Protein AF-A0A951SI75-F1 (afdb_monomer_lite)

Structure (mmCIF, N/CA/C/O backbone):
data_AF-A0A951SI75-F1
#
_entry.id   AF-A0A951SI75-F1
#
loop_
_atom_site.group_PDB
_atom_site.id
_atom_site.type_symbol
_atom_site.label_atom_id
_atom_site.label_alt_id
_atom_site.label_comp_id
_atom_site.label_asym_id
_atom_site.label_entity_id
_atom_site.label_seq_id
_atom_site.pdbx_PDB_ins_code
_atom_site.Cartn_x
_atom_site.Cartn_y
_atom_site.Cartn_z
_atom_site.occupancy
_atom_site.B_iso_or_equiv
_atom_site.auth_seq_id
_atom_site.auth_comp_id
_atom_site.auth_asym_id
_atom_site.auth_atom_id
_atom_site.pdbx_PDB_model_num
ATOM 1 N N . MET A 1 1 ? 2.173 19.764 -66.999 1.00 41.28 1 MET A N 1
ATOM 2 C CA . MET A 1 1 ? 1.219 18.921 -67.744 1.00 41.28 1 MET A CA 1
ATOM 3 C C . MET A 1 1 ? 1.356 17.534 -67.185 1.00 41.28 1 MET A C 1
ATOM 5 O O . MET A 1 1 ? 2.339 16.841 -67.405 1.00 41.28 1 MET A O 1
ATOM 9 N N . ASP A 1 2 ? 0.407 17.279 -66.313 1.00 44.53 2 ASP A N 1
ATOM 10 C CA . ASP A 1 2 ? 0.467 16.475 -65.114 1.00 44.53 2 ASP A CA 1
ATOM 11 C C . ASP A 1 2 ? -0.342 15.211 -65.375 1.00 44.53 2 ASP A C 1
ATOM 13 O O . ASP A 1 2 ? -1.408 15.314 -65.980 1.00 44.53 2 ASP A O 1
ATOM 17 N N . CYS A 1 3 ? 0.111 14.044 -64.911 1.00 39.38 3 CYS A N 1
ATOM 18 C CA . CYS A 1 3 ? -0.749 12.868 -64.764 1.00 39.38 3 CYS A CA 1
ATOM 19 C C . CYS A 1 3 ? -0.330 12.013 -63.554 1.00 39.38 3 CYS A C 1
ATOM 21 O O . CYS A 1 3 ? 0.844 11.717 -63.352 1.00 39.38 3 CYS A O 1
ATOM 23 N N . LEU A 1 4 ? -1.357 11.682 -62.768 1.00 48.00 4 LEU A N 1
ATOM 24 C CA . LEU A 1 4 ? -1.459 11.047 -61.449 1.00 48.00 4 LEU A CA 1
ATOM 25 C C . LEU A 1 4 ? -0.685 9.726 -61.243 1.00 48.00 4 LEU A C 1
ATOM 27 O O . LEU A 1 4 ? -0.551 8.952 -62.187 1.00 48.00 4 LEU A O 1
ATOM 31 N N . THR A 1 5 ? -0.380 9.376 -59.975 1.00 46.12 5 THR A N 1
ATOM 32 C CA . THR A 1 5 ? -0.982 8.210 -59.260 1.00 46.12 5 THR A CA 1
ATOM 33 C C . THR A 1 5 ? -0.555 8.095 -57.777 1.00 46.12 5 THR A C 1
ATOM 35 O O . THR A 1 5 ? 0.627 8.076 -57.461 1.00 46.12 5 THR A O 1
ATOM 38 N N . ALA A 1 6 ? -1.586 7.978 -56.925 1.00 45.59 6 ALA A N 1
ATOM 39 C CA . ALA A 1 6 ? -1.745 7.274 -55.638 1.00 45.59 6 ALA A CA 1
ATOM 40 C C . ALA A 1 6 ? -0.741 7.431 -54.474 1.00 45.59 6 ALA A C 1
ATOM 42 O O . ALA A 1 6 ? 0.382 6.940 -54.490 1.00 45.59 6 ALA A O 1
ATOM 43 N N . ASP A 1 7 ? -1.275 8.013 -53.397 1.00 49.34 7 ASP A N 1
ATOM 44 C CA . ASP A 1 7 ? -1.538 7.358 -52.106 1.00 49.34 7 ASP A CA 1
ATOM 45 C C . ASP A 1 7 ? -0.553 6.284 -51.609 1.00 49.34 7 ASP A C 1
ATOM 47 O O . ASP A 1 7 ? -0.506 5.148 -52.078 1.00 49.34 7 ASP A O 1
ATOM 51 N N . GLY A 1 8 ? 0.166 6.655 -50.552 1.00 41.94 8 GLY A N 1
ATOM 52 C CA . GLY A 1 8 ? 0.998 5.779 -49.740 1.00 41.94 8 GLY A CA 1
ATOM 53 C C . GLY A 1 8 ? 1.020 6.271 -48.300 1.00 41.94 8 GLY A C 1
ATOM 54 O O . GLY A 1 8 ? 2.075 6.585 -47.755 1.00 41.94 8 GLY A O 1
ATOM 55 N N . HIS A 1 9 ? -0.165 6.376 -47.696 1.00 49.94 9 HIS A N 1
ATOM 56 C CA . HIS A 1 9 ? -0.352 6.500 -46.255 1.00 49.94 9 HIS A CA 1
ATOM 57 C C . HIS A 1 9 ? 0.378 5.338 -45.550 1.00 49.94 9 HIS A C 1
ATOM 59 O O . HIS A 1 9 ? -0.141 4.227 -45.455 1.00 49.94 9 HIS A O 1
ATOM 65 N N . LYS A 1 10 ? 1.583 5.574 -45.020 1.00 44.25 10 LYS A N 1
ATOM 66 C CA . LYS A 1 10 ? 2.159 4.707 -43.986 1.00 44.25 10 LYS A CA 1
ATOM 67 C C . LYS A 1 10 ? 1.997 5.410 -42.650 1.00 44.25 10 LYS A C 1
ATOM 69 O O . LYS A 1 10 ? 2.883 6.105 -42.169 1.00 44.25 10 LYS A O 1
ATOM 74 N N . GLY A 1 11 ? 0.799 5.259 -42.091 1.00 42.56 11 GLY A N 1
ATOM 75 C CA . GLY A 1 11 ? 0.556 5.561 -40.693 1.00 42.56 11 GLY A CA 1
ATOM 76 C C . GLY A 1 11 ? 1.456 4.681 -39.834 1.00 42.56 11 GLY A C 1
ATOM 77 O O . GLY A 1 11 ? 1.337 3.458 -39.854 1.00 42.56 11 GLY A O 1
ATOM 78 N N . GLU A 1 12 ? 2.344 5.308 -39.076 1.00 42.00 12 GLU A N 1
ATOM 79 C CA . GLU A 1 12 ? 2.900 4.713 -37.869 1.00 42.00 12 GLU A CA 1
ATOM 80 C C . GLU A 1 12 ? 2.024 5.156 -36.686 1.00 42.00 12 GLU A C 1
ATOM 82 O O . GLU A 1 12 ? 2.149 6.289 -36.214 1.00 42.00 12 GLU A O 1
ATOM 87 N N . PRO A 1 13 ? 1.105 4.316 -36.176 1.00 52.66 13 PRO A N 1
ATOM 88 C CA . PRO A 1 13 ? 0.440 4.582 -34.910 1.00 52.66 13 PRO A CA 1
ATOM 89 C C . PRO A 1 13 ? 1.390 4.155 -33.789 1.00 52.66 13 PRO A C 1
ATOM 91 O O . PRO A 1 13 ? 1.359 3.014 -33.335 1.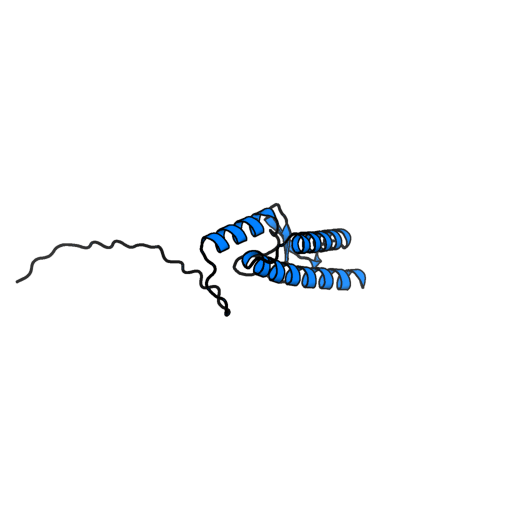00 52.66 13 PRO A O 1
ATOM 94 N N . GLY A 1 14 ? 2.300 5.040 -33.382 1.00 45.62 14 GLY A N 1
ATOM 95 C CA . GLY A 1 14 ? 3.427 4.599 -32.558 1.00 45.62 14 GLY A CA 1
ATOM 96 C C . GLY A 1 14 ? 3.916 5.535 -31.470 1.00 45.62 14 GLY A C 1
ATOM 97 O O . GLY A 1 14 ? 4.961 5.253 -30.900 1.00 45.62 14 GLY A O 1
ATOM 98 N N . MET A 1 15 ? 3.231 6.634 -31.153 1.00 42.09 15 MET A N 1
ATOM 99 C CA . MET A 1 15 ? 3.714 7.547 -30.108 1.00 42.09 15 MET A CA 1
ATOM 100 C C . MET A 1 15 ? 2.599 7.947 -29.149 1.00 42.09 15 MET A C 1
ATOM 102 O O . MET A 1 15 ? 2.244 9.114 -29.014 1.00 42.09 15 MET A O 1
ATOM 106 N N . ASN A 1 16 ? 2.089 6.960 -28.408 1.00 42.09 16 ASN A N 1
ATOM 107 C CA . ASN A 1 16 ? 1.480 7.232 -27.109 1.00 42.09 16 ASN A CA 1
ATOM 108 C C . ASN A 1 16 ? 2.595 7.639 -26.134 1.00 42.09 16 ASN A C 1
ATOM 110 O O . ASN A 1 16 ? 3.014 6.857 -25.279 1.00 42.09 16 ASN A O 1
ATOM 114 N N . ASN A 1 17 ? 3.097 8.867 -26.285 1.00 41.88 17 ASN A N 1
ATOM 115 C CA . ASN A 1 17 ? 3.835 9.542 -25.230 1.00 41.88 17 ASN A CA 1
ATOM 116 C C . ASN A 1 17 ? 2.859 9.728 -24.071 1.00 41.88 17 ASN A C 1
ATOM 118 O O . ASN A 1 17 ? 2.074 10.675 -24.036 1.00 41.88 17 ASN A O 1
ATOM 122 N N . LEU A 1 18 ? 2.875 8.777 -23.140 1.00 44.50 18 LEU A N 1
ATOM 123 C CA . LEU A 1 18 ? 2.132 8.874 -21.899 1.00 44.50 18 LEU A CA 1
ATOM 124 C C . LEU A 1 18 ? 2.812 9.945 -21.037 1.00 44.50 18 LEU A C 1
ATOM 126 O O . LEU A 1 18 ? 3.708 9.663 -20.244 1.00 44.50 18 LEU A O 1
ATOM 130 N N . ILE A 1 19 ? 2.425 11.200 -21.265 1.00 45.12 19 ILE A N 1
ATOM 131 C CA . ILE A 1 19 ? 2.894 12.352 -20.501 1.00 45.12 19 ILE A CA 1
ATOM 132 C C . ILE A 1 19 ? 2.234 12.278 -19.122 1.00 45.12 19 ILE A C 1
ATOM 134 O O . ILE A 1 19 ? 1.088 12.687 -18.932 1.00 45.12 19 ILE A O 1
ATOM 138 N N . LEU A 1 20 ? 2.976 11.751 -18.152 1.00 49.66 20 LEU A N 1
ATOM 139 C CA . LEU A 1 20 ? 2.676 11.870 -16.730 1.00 49.66 20 LEU A CA 1
ATOM 140 C C . LEU A 1 20 ? 2.864 13.337 -16.319 1.00 49.66 20 LEU A C 1
ATOM 142 O O . LEU A 1 20 ? 3.963 13.791 -16.008 1.00 49.66 20 LEU A O 1
ATOM 146 N N . ARG A 1 21 ? 1.784 14.123 -16.397 1.00 46.09 21 ARG A N 1
ATOM 147 C CA . ARG A 1 21 ? 1.765 15.519 -15.946 1.00 46.09 21 ARG A CA 1
ATOM 148 C C . ARG A 1 21 ? 1.903 15.580 -14.424 1.00 46.09 21 ARG A C 1
ATOM 150 O O . ARG A 1 21 ? 0.904 15.449 -13.729 1.00 46.09 21 ARG A O 1
ATOM 157 N N . GLN A 1 22 ? 3.121 15.832 -13.949 1.00 40.94 22 GLN A N 1
ATOM 158 C CA . GLN A 1 22 ? 3.477 16.890 -12.988 1.00 40.94 22 GLN A CA 1
ATOM 159 C C . GLN A 1 22 ? 4.983 16.792 -12.661 1.00 40.94 22 GLN A C 1
ATOM 161 O O . GLN A 1 22 ? 5.398 16.022 -11.810 1.00 40.94 22 GLN A O 1
ATOM 166 N N . GLY A 1 23 ? 5.808 17.592 -13.345 1.00 44.09 23 GLY A N 1
ATOM 167 C CA . GLY A 1 23 ? 7.074 18.099 -12.792 1.00 44.09 23 GLY A CA 1
ATOM 168 C C . GLY A 1 23 ? 8.328 17.210 -12.731 1.00 44.09 23 GLY A C 1
ATOM 169 O O . GLY A 1 23 ? 9.341 17.719 -12.260 1.00 44.09 23 GLY A O 1
ATOM 170 N N . GLU A 1 24 ? 8.345 15.961 -13.203 1.00 44.47 24 GLU A N 1
ATOM 171 C CA . GLU A 1 24 ? 9.526 15.087 -13.051 1.00 44.47 24 GLU A CA 1
ATOM 172 C C . GLU A 1 24 ? 10.124 14.618 -14.385 1.00 44.47 24 GLU A C 1
ATOM 174 O O . GLU A 1 24 ? 9.418 14.379 -15.366 1.00 44.47 24 GLU A O 1
ATOM 179 N N . LYS A 1 25 ? 11.461 14.522 -14.419 1.00 51.94 25 LYS A N 1
ATOM 180 C CA . LYS A 1 25 ? 12.250 13.991 -15.540 1.00 51.94 25 LYS A CA 1
ATOM 181 C C . LYS A 1 25 ? 11.635 12.684 -16.043 1.00 51.94 25 LYS A C 1
ATOM 183 O O . LYS A 1 25 ? 11.310 11.807 -15.251 1.00 51.94 25 LYS A O 1
ATOM 188 N N . GLN A 1 26 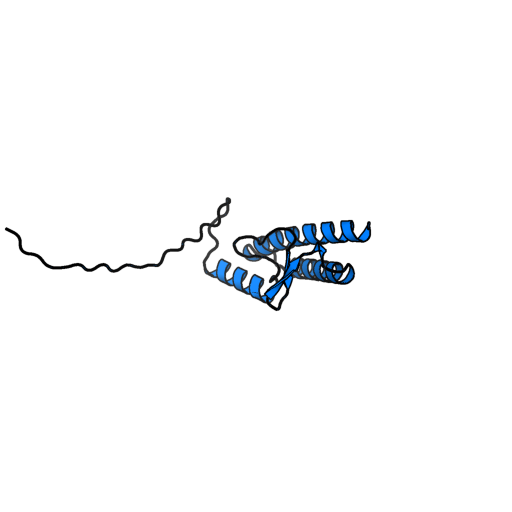? 11.522 12.571 -17.363 1.00 57.19 26 GLN A N 1
ATOM 189 C CA . GLN A 1 26 ? 11.079 11.370 -18.060 1.00 57.19 26 GLN A CA 1
ATOM 190 C C . GLN A 1 26 ? 11.867 10.158 -17.532 1.00 57.19 26 GLN A C 1
ATOM 192 O O . GLN A 1 26 ? 13.086 10.119 -17.681 1.00 57.19 26 GLN A O 1
ATOM 197 N N . MET A 1 27 ? 11.187 9.229 -16.845 1.00 67.00 27 MET A N 1
ATOM 198 C CA . MET A 1 27 ? 11.790 7.953 -16.446 1.00 67.00 27 MET A CA 1
ATOM 199 C C . MET A 1 27 ? 12.205 7.201 -17.705 1.00 67.00 27 MET A C 1
ATOM 201 O O . MET A 1 27 ? 11.451 7.178 -18.685 1.00 67.00 27 MET A O 1
ATOM 205 N N . ASP A 1 28 ? 13.382 6.585 -17.670 1.00 78.25 28 ASP A N 1
ATOM 206 C CA . ASP A 1 28 ? 13.864 5.808 -18.804 1.00 78.25 28 ASP A CA 1
ATOM 207 C C . ASP A 1 28 ? 12.995 4.555 -19.026 1.00 78.25 28 ASP A C 1
ATOM 209 O O . ASP A 1 28 ? 12.255 4.112 -18.137 1.00 78.25 28 ASP A O 1
ATOM 213 N N . LYS A 1 29 ? 13.046 3.961 -20.222 1.00 79.31 29 LYS A N 1
ATOM 214 C CA . LYS A 1 29 ? 12.184 2.816 -20.573 1.00 79.31 29 LYS A CA 1
ATOM 215 C C . LYS A 1 29 ? 12.422 1.629 -19.638 1.00 79.31 29 LYS A C 1
ATOM 217 O O . LYS A 1 29 ? 11.458 0.976 -19.227 1.00 79.31 29 LYS A O 1
ATOM 222 N N . ASP A 1 30 ? 13.676 1.400 -19.260 1.00 81.06 30 ASP A N 1
ATOM 223 C CA . ASP A 1 30 ? 14.079 0.371 -18.300 1.00 81.06 30 ASP A CA 1
ATOM 224 C C . ASP A 1 30 ? 13.555 0.657 -16.885 1.00 81.06 30 ASP A C 1
ATOM 226 O O . ASP A 1 30 ? 13.069 -0.244 -16.198 1.00 81.06 30 ASP A O 1
ATOM 230 N N . GLU A 1 31 ? 13.561 1.925 -16.463 1.00 80.69 31 GLU A N 1
ATOM 231 C CA . GLU A 1 31 ? 13.016 2.350 -15.169 1.00 80.69 31 GLU A CA 1
ATOM 232 C C . GLU A 1 31 ? 11.498 2.137 -15.107 1.00 80.69 31 GLU A C 1
ATOM 234 O O . GLU A 1 31 ? 10.974 1.619 -14.118 1.00 80.69 31 GLU A O 1
ATOM 239 N N . ILE A 1 32 ? 10.786 2.466 -16.189 1.00 83.00 32 ILE A N 1
ATOM 240 C CA . ILE A 1 32 ? 9.343 2.234 -16.314 1.00 83.00 32 ILE A CA 1
ATOM 241 C C . ILE A 1 32 ? 9.032 0.735 -16.283 1.00 83.00 32 ILE A C 1
ATOM 243 O O . ILE A 1 32 ? 8.083 0.319 -15.613 1.00 83.00 32 ILE A O 1
ATOM 247 N N . ALA A 1 33 ? 9.805 -0.089 -16.996 1.00 84.88 33 ALA A N 1
ATOM 248 C CA . ALA A 1 33 ? 9.629 -1.538 -16.990 1.00 84.88 33 ALA A CA 1
ATOM 249 C C . ALA A 1 33 ? 9.837 -2.119 -15.582 1.00 84.88 33 ALA A C 1
ATOM 251 O O . ALA A 1 33 ? 9.019 -2.919 -15.120 1.00 84.88 33 ALA A O 1
ATOM 252 N N . HIS A 1 34 ? 10.866 -1.652 -14.869 1.00 85.38 34 HIS A N 1
ATOM 253 C CA . HIS A 1 34 ? 11.139 -2.051 -13.493 1.00 85.38 34 HIS A CA 1
ATOM 254 C C . HIS A 1 34 ? 10.001 -1.659 -12.539 1.00 85.38 34 HIS A C 1
ATOM 256 O O . HIS A 1 34 ? 9.507 -2.496 -11.782 1.00 85.38 34 HIS A O 1
ATOM 262 N N . VAL A 1 35 ? 9.521 -0.413 -12.608 1.00 84.94 35 VAL A N 1
ATOM 263 C CA . VAL A 1 35 ? 8.384 0.054 -11.797 1.00 84.94 35 VAL A CA 1
ATOM 264 C C . VAL A 1 35 ? 7.124 -0.751 -12.106 1.00 84.94 35 VAL A C 1
ATOM 266 O O . VAL A 1 35 ? 6.457 -1.206 -11.181 1.00 84.94 35 VAL A O 1
ATOM 269 N N . LYS A 1 36 ? 6.809 -0.998 -13.383 1.00 85.75 36 LYS A N 1
ATOM 270 C CA . LYS A 1 36 ? 5.652 -1.821 -13.778 1.00 85.75 36 LYS A CA 1
ATOM 271 C C . LYS A 1 36 ? 5.743 -3.239 -13.225 1.00 85.75 36 LYS A C 1
ATOM 273 O O . LYS A 1 36 ? 4.742 -3.762 -12.738 1.00 85.75 36 LYS A O 1
ATOM 278 N N . PHE A 1 37 ? 6.925 -3.851 -13.281 1.00 87.94 37 PHE A N 1
ATOM 279 C CA . PHE A 1 37 ? 7.161 -5.173 -12.710 1.00 87.94 37 PHE A CA 1
ATOM 280 C C . PHE A 1 37 ? 6.900 -5.173 -11.198 1.00 87.94 37 PHE A C 1
ATOM 282 O O . PHE A 1 37 ? 6.093 -5.960 -10.705 1.00 87.94 37 PHE A O 1
ATOM 289 N N . ARG A 1 38 ? 7.492 -4.222 -10.471 1.00 88.25 38 ARG A N 1
ATOM 290 C CA . ARG A 1 38 ? 7.329 -4.078 -9.017 1.00 88.25 38 ARG A CA 1
ATOM 291 C C . ARG A 1 38 ? 5.885 -3.794 -8.619 1.00 88.25 38 ARG A C 1
ATOM 293 O O . ARG A 1 38 ? 5.384 -4.409 -7.685 1.00 88.25 38 ARG A O 1
ATOM 300 N N . VAL A 1 39 ? 5.182 -2.924 -9.344 1.00 87.88 39 VAL A N 1
ATOM 301 C CA . VAL A 1 39 ? 3.751 -2.666 -9.122 1.00 87.88 39 VAL A CA 1
ATOM 302 C C . VAL A 1 39 ? 2.932 -3.924 -9.361 1.00 87.88 39 VAL A C 1
ATOM 304 O O . VAL A 1 39 ? 2.069 -4.238 -8.559 1.00 87.88 39 VAL A O 1
ATOM 307 N N . LYS A 1 40 ? 3.207 -4.700 -10.407 1.00 86.25 40 LYS A N 1
ATOM 308 C CA . LYS A 1 40 ? 2.445 -5.925 -10.672 1.00 86.25 40 LYS A CA 1
ATOM 309 C C . LYS A 1 40 ? 2.636 -6.996 -9.589 1.00 86.25 40 LYS A C 1
ATOM 311 O O . LYS A 1 40 ? 1.678 -7.697 -9.278 1.00 86.25 40 LYS A O 1
ATOM 316 N N . HIS A 1 41 ? 3.846 -7.137 -9.050 1.00 86.44 41 HIS A N 1
ATOM 317 C CA . HIS A 1 41 ? 4.204 -8.251 -8.165 1.00 86.44 41 HIS A CA 1
ATOM 318 C C . HIS A 1 41 ? 4.170 -7.896 -6.673 1.00 86.44 41 HIS A C 1
ATOM 320 O O . HIS A 1 41 ? 3.560 -8.616 -5.885 1.00 86.44 41 HIS A O 1
ATOM 326 N N . ASP A 1 42 ? 4.785 -6.781 -6.284 1.00 86.88 42 ASP A N 1
ATOM 327 C CA . ASP A 1 42 ? 4.993 -6.417 -4.879 1.00 86.88 42 ASP A CA 1
ATOM 328 C C . ASP A 1 42 ? 4.000 -5.337 -4.416 1.00 86.88 42 ASP A C 1
ATOM 330 O O . ASP A 1 42 ? 3.409 -5.444 -3.335 1.00 86.88 42 ASP A O 1
ATOM 334 N N . PHE A 1 43 ? 3.766 -4.335 -5.274 1.00 88.88 43 PHE A N 1
ATOM 335 C CA . PHE A 1 43 ? 3.011 -3.111 -4.981 1.00 88.88 43 PHE A CA 1
ATOM 336 C C . PHE A 1 43 ? 1.689 -3.012 -5.757 1.00 88.88 43 PHE A C 1
ATOM 338 O O . PHE A 1 43 ? 1.306 -1.934 -6.210 1.00 88.88 43 PHE A O 1
ATOM 345 N N . TYR A 1 44 ? 0.965 -4.123 -5.903 1.00 88.62 44 TYR A N 1
ATOM 346 C CA . TYR A 1 44 ? -0.269 -4.206 -6.708 1.00 88.62 44 TYR A CA 1
ATOM 347 C C . TYR A 1 44 ? -1.384 -3.256 -6.255 1.00 88.62 44 TYR A C 1
ATOM 349 O O . TYR A 1 44 ? -2.316 -2.998 -7.009 1.00 88.62 44 TYR A O 1
ATOM 357 N N . TYR A 1 45 ? -1.289 -2.738 -5.030 1.00 87.25 45 TYR A N 1
ATOM 358 C CA . TYR A 1 45 ? -2.194 -1.751 -4.445 1.00 87.25 45 TYR A CA 1
ATOM 359 C C . TYR A 1 45 ? -1.908 -0.305 -4.891 1.00 87.25 45 TYR A C 1
ATOM 361 O O . TYR A 1 45 ? -2.668 0.600 -4.541 1.00 87.25 45 TYR A O 1
ATOM 369 N N . ILE A 1 46 ? -0.813 -0.064 -5.620 1.00 86.31 46 ILE A N 1
ATOM 370 C CA . ILE A 1 46 ? -0.497 1.222 -6.249 1.00 86.31 46 ILE A CA 1
ATOM 371 C C . ILE A 1 46 ? -1.095 1.220 -7.652 1.00 86.31 46 ILE A C 1
ATOM 373 O O . ILE A 1 46 ? -0.725 0.402 -8.495 1.00 86.31 46 ILE A O 1
ATOM 377 N N . GLY A 1 47 ? -1.981 2.169 -7.939 1.00 74.31 47 GLY A N 1
ATOM 378 C CA . GLY A 1 47 ? -2.530 2.311 -9.283 1.00 74.31 47 GLY A CA 1
ATOM 379 C C . GLY A 1 47 ? -1.560 3.024 -10.216 1.00 74.31 47 GLY A C 1
ATOM 380 O O . GLY A 1 47 ? -1.718 4.203 -10.467 1.00 74.31 47 GLY A O 1
ATOM 381 N N . TYR A 1 48 ? -0.534 2.362 -10.734 1.00 69.81 48 TYR A N 1
ATOM 382 C CA . TYR A 1 48 ? 0.337 2.963 -11.752 1.00 69.81 48 TYR A CA 1
ATOM 383 C C . TYR A 1 48 ? -0.315 2.888 -13.146 1.00 69.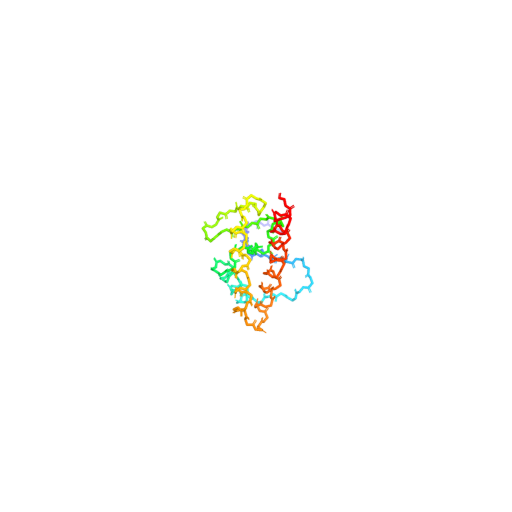81 48 TYR A C 1
ATOM 385 O O . TYR A 1 48 ? -0.877 1.842 -13.479 1.00 69.81 48 TYR A O 1
ATOM 393 N N . PRO A 1 49 ? -0.207 3.922 -14.007 1.00 62.88 49 PRO A N 1
ATOM 394 C CA . PRO A 1 49 ? 0.538 5.178 -13.842 1.00 62.88 49 PRO A CA 1
ATOM 395 C C . PRO A 1 49 ? -0.261 6.322 -13.194 1.00 62.88 49 PRO A C 1
ATOM 397 O O . PRO A 1 49 ? 0.323 7.314 -12.779 1.00 62.88 49 PRO A O 1
ATOM 400 N N . THR A 1 50 ? -1.580 6.199 -13.089 1.00 59.66 50 THR A N 1
ATOM 401 C CA . THR A 1 50 ? -2.481 7.331 -12.806 1.00 59.66 50 THR A CA 1
ATOM 402 C C . THR A 1 50 ? -2.731 7.612 -11.319 1.00 59.66 50 THR A C 1
ATOM 404 O O . THR A 1 50 ? -3.470 8.535 -11.004 1.00 59.66 50 THR A O 1
ATOM 407 N N . ASN A 1 51 ? -2.121 6.835 -10.424 1.00 62.78 51 ASN A N 1
ATOM 408 C CA . ASN A 1 51 ? -2.450 6.680 -9.006 1.00 62.78 51 ASN A CA 1
ATOM 409 C C . ASN A 1 51 ? -3.965 6.481 -8.789 1.00 62.78 51 ASN A C 1
ATOM 411 O O . ASN A 1 51 ? -4.735 7.435 -8.741 1.00 62.78 51 ASN A O 1
ATOM 415 N N . GLU A 1 52 ? -4.410 5.222 -8.717 1.00 61.72 52 GLU A N 1
ATOM 416 C CA . GLU A 1 52 ? -5.832 4.868 -8.565 1.00 61.72 52 GLU A CA 1
ATOM 417 C C . GLU A 1 52 ? -6.512 5.584 -7.378 1.00 61.72 52 GLU A C 1
ATOM 419 O O . GLU A 1 52 ? -5.843 5.950 -6.404 1.00 61.72 52 GLU A O 1
ATOM 424 N N . PRO A 1 53 ? -7.849 5.768 -7.441 1.00 56.69 53 PRO A N 1
ATOM 425 C CA . PRO A 1 53 ? -8.586 6.644 -6.542 1.00 56.69 53 PRO A CA 1
ATOM 426 C C . PRO A 1 53 ? -8.313 6.382 -5.062 1.00 56.69 53 PRO A C 1
ATOM 428 O O . PRO A 1 53 ? -8.251 5.242 -4.586 1.00 56.69 53 PRO A O 1
ATOM 431 N N . GLN A 1 54 ? -8.224 7.482 -4.318 1.00 69.12 54 GLN A N 1
ATOM 432 C CA . GLN A 1 54 ? -8.095 7.458 -2.872 1.00 69.12 54 GLN A CA 1
ATOM 433 C C . GLN A 1 54 ? -9.279 6.689 -2.266 1.00 69.12 54 GLN A C 1
ATOM 435 O O . GLN A 1 54 ? -10.419 6.916 -2.671 1.00 69.12 54 GLN A O 1
ATOM 440 N N . LYS A 1 55 ? -9.033 5.827 -1.272 1.00 81.56 55 LYS A N 1
ATOM 441 C CA . LYS A 1 55 ? -10.007 4.919 -0.601 1.00 81.56 55 LYS A CA 1
ATOM 442 C C . LYS A 1 55 ? -10.207 3.520 -1.199 1.00 81.56 55 LYS A C 1
ATOM 444 O O . LYS A 1 55 ? -10.939 2.735 -0.593 1.00 81.56 55 LYS A O 1
ATOM 449 N N . LEU A 1 56 ? -9.543 3.172 -2.297 1.00 88.62 56 LEU A N 1
ATOM 450 C CA . LEU A 1 56 ? -9.561 1.810 -2.839 1.00 88.62 56 LEU A CA 1
ATOM 451 C C . LEU A 1 56 ? -8.304 1.025 -2.453 1.00 88.62 56 LEU A C 1
ATOM 453 O O . LEU A 1 56 ? -7.199 1.575 -2.382 1.00 88.62 56 LEU A O 1
ATOM 457 N N . TRP A 1 57 ? -8.492 -0.273 -2.222 1.00 90.06 57 TRP A N 1
ATOM 458 C CA . TRP A 1 57 ? -7.431 -1.253 -2.059 1.00 90.06 57 TRP A CA 1
ATOM 459 C C . TRP A 1 57 ? -7.560 -2.327 -3.131 1.00 90.06 57 TRP A C 1
ATOM 461 O O . TRP A 1 57 ? -8.554 -3.052 -3.183 1.00 90.06 57 TRP A O 1
ATOM 471 N N . LYS A 1 58 ? -6.529 -2.454 -3.962 1.00 89.44 58 LYS A N 1
ATOM 472 C CA . LYS A 1 58 ? -6.408 -3.554 -4.912 1.00 89.44 58 LYS A CA 1
ATOM 473 C C . LYS A 1 58 ? -5.687 -4.717 -4.248 1.00 89.44 58 LYS A C 1
ATOM 475 O O . LYS A 1 58 ? -4.669 -4.520 -3.592 1.00 89.44 58 LYS A O 1
ATOM 480 N N . LYS A 1 59 ? -6.230 -5.919 -4.393 1.00 86.88 59 LYS A N 1
ATOM 481 C CA . LYS A 1 59 ? -5.681 -7.185 -3.905 1.00 86.88 59 LYS A CA 1
ATOM 482 C C . LYS A 1 59 ? -4.762 -7.812 -4.957 1.00 86.88 59 LYS A C 1
ATOM 484 O O . LYS A 1 59 ? -4.815 -7.468 -6.136 1.00 86.88 59 LYS A O 1
ATOM 489 N N . GLY A 1 60 ? -3.945 -8.780 -4.538 1.00 80.81 60 GLY A N 1
ATOM 490 C CA . GLY A 1 60 ? -3.011 -9.478 -5.432 1.00 80.81 60 GLY A CA 1
ATOM 491 C C . GLY A 1 60 ? -3.692 -10.284 -6.546 1.00 80.81 60 GLY A C 1
ATOM 492 O O . GLY A 1 60 ? -3.096 -10.500 -7.593 1.00 80.81 60 GLY A O 1
ATOM 493 N N . ASN A 1 61 ? -4.959 -10.672 -6.363 1.00 84.62 61 ASN A N 1
ATOM 494 C CA . ASN A 1 61 ? -5.785 -11.308 -7.398 1.00 84.62 61 ASN A CA 1
ATOM 495 C C . ASN A 1 61 ? -6.404 -10.301 -8.392 1.00 84.62 61 ASN A C 1
ATOM 497 O O . ASN A 1 61 ? -7.158 -10.702 -9.271 1.00 84.62 61 ASN A O 1
ATOM 501 N N . GLY A 1 62 ? -6.121 -9.002 -8.244 1.00 82.00 62 GLY A N 1
ATOM 502 C CA . GLY A 1 62 ? -6.679 -7.935 -9.073 1.00 82.00 62 GLY A CA 1
ATOM 503 C C . GLY A 1 62 ? -8.034 -7.399 -8.608 1.00 82.00 62 GLY A C 1
ATOM 504 O O . GLY A 1 62 ? -8.484 -6.399 -9.160 1.00 82.00 62 GLY A O 1
ATOM 505 N N . GLU A 1 63 ? -8.657 -7.997 -7.589 1.00 87.25 63 GLU A N 1
ATOM 506 C CA . GLU A 1 63 ? -9.909 -7.497 -7.015 1.00 87.25 63 GLU A CA 1
ATOM 507 C C . GLU A 1 63 ? -9.684 -6.151 -6.324 1.00 87.25 63 GLU A C 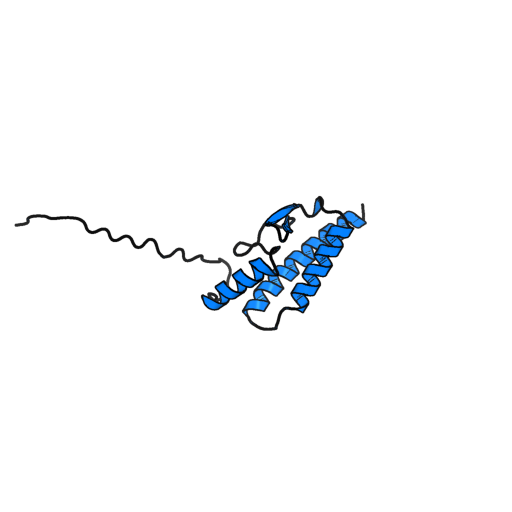1
ATOM 509 O O . GLU A 1 63 ? -8.720 -5.975 -5.576 1.00 87.25 63 GLU A O 1
ATOM 514 N N . VAL A 1 64 ? -10.592 -5.207 -6.548 1.00 88.50 64 VAL A N 1
ATOM 515 C CA . VAL A 1 64 ? -10.556 -3.878 -5.939 1.00 88.50 64 VAL A CA 1
ATOM 516 C C . VAL A 1 64 ? -11.694 -3.773 -4.936 1.00 88.50 64 VAL A C 1
ATOM 518 O O . VAL A 1 64 ? -12.841 -4.053 -5.266 1.00 88.50 64 VAL A O 1
ATOM 521 N N . VAL A 1 65 ? -11.375 -3.368 -3.710 1.00 89.69 65 VAL A N 1
ATOM 522 C CA . VAL A 1 65 ? -12.354 -3.201 -2.630 1.00 89.69 65 VAL A CA 1
ATOM 523 C C . VAL A 1 65 ? -12.240 -1.816 -2.011 1.00 89.69 65 VAL A C 1
ATOM 525 O O . VAL A 1 65 ? -11.147 -1.242 -1.939 1.00 89.69 65 VAL A O 1
ATOM 528 N N . HIS A 1 66 ? -13.352 -1.270 -1.518 1.00 90.75 66 HIS A N 1
ATOM 529 C CA . HIS A 1 66 ? -13.301 -0.039 -0.740 1.00 90.75 66 HIS A CA 1
ATOM 530 C C . HIS A 1 66 ? -12.697 -0.306 0.638 1.00 90.75 66 HIS A C 1
ATOM 532 O O . HIS A 1 66 ? -13.135 -1.184 1.380 1.00 90.75 66 HIS A O 1
ATOM 538 N N . MET A 1 67 ? -11.723 0.516 1.035 1.00 90.62 67 MET A N 1
ATOM 539 C CA . MET A 1 67 ? -11.074 0.401 2.345 1.00 90.62 67 MET A CA 1
ATOM 540 C C . MET A 1 67 ? -12.068 0.562 3.506 1.00 90.62 67 MET A C 1
ATOM 542 O O . MET A 1 67 ? -11.865 -0.011 4.570 1.00 90.62 67 MET A O 1
ATOM 546 N N . ALA A 1 68 ? -13.162 1.303 3.307 1.00 88.19 68 ALA A N 1
ATOM 547 C CA . ALA A 1 68 ? -14.217 1.458 4.311 1.00 88.19 68 ALA A CA 1
ATOM 548 C C . ALA A 1 68 ? -14.971 0.144 4.600 1.00 88.19 68 ALA A C 1
ATOM 550 O O . ALA A 1 68 ? -15.400 -0.086 5.734 1.00 88.19 68 ALA A O 1
ATOM 551 N N . GLU A 1 69 ? -15.091 -0.733 3.601 1.00 89.75 69 GLU A N 1
ATOM 552 C CA . GLU A 1 69 ? -15.766 -2.031 3.711 1.00 89.75 69 GLU A CA 1
ATOM 553 C C . GLU A 1 69 ? -14.857 -3.098 4.337 1.00 89.75 69 GLU A C 1
ATOM 555 O O . GLU A 1 69 ? -15.333 -4.075 4.910 1.00 89.75 69 GLU A O 1
ATOM 560 N N . MET A 1 70 ? -13.537 -2.890 4.315 1.00 91.50 70 MET A N 1
ATOM 561 C CA . MET A 1 70 ? -12.576 -3.799 4.938 1.00 91.50 70 MET A CA 1
ATOM 562 C C . MET A 1 70 ? -12.741 -3.850 6.464 1.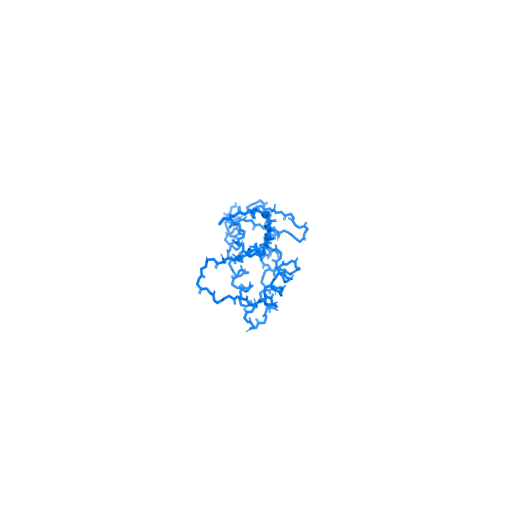00 91.50 70 MET A C 1
ATOM 564 O O . MET A 1 70 ? -12.947 -2.830 7.127 1.00 91.50 70 MET A O 1
ATOM 568 N N . GLY A 1 71 ? -12.613 -5.044 7.046 1.00 92.69 71 GLY A N 1
ATOM 569 C CA . GLY A 1 71 ? -12.554 -5.220 8.500 1.00 92.69 71 GLY A CA 1
ATOM 570 C C . GLY A 1 71 ? -11.270 -4.643 9.111 1.00 92.69 71 GLY A C 1
ATOM 571 O O . GLY A 1 71 ? -10.263 -4.490 8.418 1.00 92.69 71 GLY A O 1
ATOM 572 N N . LEU A 1 72 ? -11.285 -4.358 10.419 1.00 93.56 72 LEU A N 1
ATOM 573 C CA . LEU A 1 72 ? -10.125 -3.808 11.140 1.00 93.56 72 LEU A CA 1
ATOM 574 C C . LEU A 1 72 ? -8.883 -4.703 11.033 1.00 93.56 72 LEU A C 1
ATOM 576 O O . LEU A 1 72 ? -7.784 -4.196 10.814 1.00 93.56 72 LEU A O 1
ATOM 580 N N . ASP A 1 73 ? -9.055 -6.023 11.133 1.00 93.81 73 ASP A N 1
ATOM 581 C CA . ASP A 1 73 ? -7.947 -6.974 10.999 1.00 93.81 73 ASP A CA 1
ATOM 582 C C . ASP A 1 73 ? -7.332 -6.938 9.590 1.00 93.81 73 ASP A C 1
ATOM 584 O O . ASP A 1 73 ? -6.118 -6.808 9.432 1.00 93.81 73 ASP A O 1
ATOM 588 N N . HIS A 1 74 ? -8.182 -6.901 8.559 1.00 93.25 74 HIS A N 1
ATOM 589 C CA . HIS A 1 74 ? -7.747 -6.782 7.168 1.00 93.25 74 HIS A CA 1
ATOM 590 C C . HIS A 1 74 ? -7.013 -5.455 6.924 1.00 93.25 74 HIS A C 1
ATOM 592 O O . HIS A 1 74 ? -5.923 -5.450 6.357 1.00 93.25 74 HIS A O 1
ATOM 598 N N . LEU A 1 75 ? -7.544 -4.331 7.416 1.00 93.56 75 LEU A N 1
ATOM 599 C CA . LEU A 1 75 ? -6.873 -3.029 7.330 1.00 93.56 75 LEU A CA 1
ATOM 600 C C . LEU A 1 75 ? -5.500 -3.056 8.013 1.00 93.56 75 LEU A C 1
ATOM 602 O O . LEU A 1 75 ? -4.522 -2.567 7.448 1.00 93.56 75 LEU A O 1
ATOM 606 N N . LYS A 1 76 ? -5.396 -3.674 9.194 1.00 94.44 76 LYS A N 1
ATOM 607 C CA . LYS A 1 76 ? -4.130 -3.840 9.920 1.00 94.44 76 LYS A CA 1
ATOM 608 C C . LYS A 1 76 ? -3.134 -4.704 9.143 1.00 94.44 76 LYS A C 1
ATOM 610 O O . LYS A 1 76 ? -1.947 -4.375 9.111 1.00 94.44 76 LYS A O 1
ATOM 615 N N . ALA A 1 77 ? -3.595 -5.775 8.500 1.00 94.88 77 ALA A N 1
ATOM 616 C CA . ALA A 1 77 ? -2.768 -6.612 7.637 1.00 94.88 77 ALA A CA 1
ATOM 617 C C . ALA A 1 77 ? -2.256 -5.834 6.412 1.00 94.88 77 ALA A C 1
ATOM 619 O O . ALA A 1 77 ? -1.062 -5.888 6.111 1.00 94.88 77 ALA A O 1
ATOM 620 N N . CYS A 1 78 ? -3.116 -5.045 5.761 1.00 93.25 78 CYS A N 1
ATOM 621 C CA . CYS A 1 78 ? -2.730 -4.174 4.649 1.00 93.25 78 CYS A CA 1
ATOM 622 C C . CYS A 1 78 ? -1.689 -3.131 5.078 1.00 93.25 78 CYS A C 1
ATOM 624 O O . CYS A 1 78 ? -0.677 -2.977 4.402 1.00 93.25 78 CYS A O 1
ATOM 626 N N . ILE A 1 79 ? -1.881 -2.470 6.227 1.00 94.81 79 ILE A N 1
ATOM 627 C CA . ILE A 1 79 ? -0.915 -1.512 6.796 1.00 94.81 79 ILE A CA 1
ATOM 628 C C . ILE A 1 79 ? 0.454 -2.170 6.973 1.00 94.81 79 ILE A C 1
ATOM 630 O O . ILE A 1 79 ? 1.443 -1.669 6.440 1.00 94.81 79 ILE A O 1
ATOM 634 N N . LYS A 1 80 ? 0.503 -3.326 7.649 1.00 95.38 80 LYS A N 1
ATOM 635 C CA . LYS A 1 80 ? 1.754 -4.066 7.869 1.00 95.38 80 LYS A CA 1
ATOM 636 C C . LYS A 1 80 ? 2.426 -4.469 6.559 1.00 95.38 80 LYS A C 1
ATOM 638 O O . LYS A 1 80 ? 3.650 -4.407 6.462 1.00 95.38 80 LYS A O 1
ATOM 643 N N . LYS A 1 81 ? 1.641 -4.880 5.556 1.00 94.00 81 LYS A N 1
ATOM 644 C CA . LYS A 1 81 ? 2.167 -5.192 4.223 1.00 94.00 81 LYS A CA 1
ATOM 645 C C . LYS A 1 81 ? 2.831 -3.964 3.603 1.00 94.00 81 LYS A C 1
ATOM 647 O O . LYS A 1 81 ? 4.000 -4.048 3.248 1.00 94.00 81 LYS A O 1
ATOM 652 N N . VAL A 1 82 ? 2.138 -2.827 3.555 1.00 93.38 82 VAL A N 1
ATOM 653 C CA . VAL A 1 82 ? 2.686 -1.594 2.969 1.00 93.38 82 VAL A CA 1
ATOM 654 C C . VAL A 1 82 ? 3.949 -1.135 3.707 1.00 93.38 82 VAL A C 1
ATOM 656 O O . VAL A 1 82 ? 4.910 -0.718 3.068 1.00 93.38 82 VAL A O 1
ATOM 659 N N . GLU A 1 83 ? 3.993 -1.239 5.037 1.00 94.38 83 GLU A N 1
ATOM 660 C CA . GLU A 1 83 ? 5.196 -0.923 5.822 1.00 94.38 83 GLU A CA 1
ATOM 661 C C . GLU A 1 83 ? 6.379 -1.831 5.467 1.00 94.38 83 GLU A C 1
ATOM 663 O O . GLU A 1 83 ? 7.492 -1.339 5.269 1.00 94.38 83 GLU A O 1
ATOM 668 N N . LYS A 1 84 ? 6.139 -3.141 5.336 1.00 94.12 84 LYS A N 1
ATOM 669 C CA . LYS A 1 84 ? 7.162 -4.108 4.921 1.00 94.12 84 LYS A CA 1
ATOM 670 C C . LYS A 1 84 ? 7.656 -3.826 3.504 1.00 94.12 84 LYS A C 1
ATOM 672 O O . LYS A 1 84 ? 8.861 -3.832 3.269 1.00 94.12 84 LYS A O 1
ATOM 677 N N . ASP A 1 85 ? 6.741 -3.544 2.585 1.00 92.31 85 ASP A N 1
ATOM 678 C CA . ASP A 1 85 ? 7.077 -3.249 1.197 1.00 92.31 85 ASP A CA 1
ATOM 679 C C . ASP A 1 85 ? 7.906 -1.955 1.111 1.00 92.31 85 ASP A C 1
ATOM 681 O O . ASP A 1 85 ? 8.930 -1.930 0.436 1.00 92.31 85 ASP A O 1
ATOM 685 N N . ILE A 1 86 ? 7.560 -0.914 1.886 1.00 91.94 86 ILE A N 1
ATOM 686 C CA . ILE A 1 86 ? 8.365 0.316 2.013 1.00 91.94 86 ILE A CA 1
ATOM 687 C C . ILE A 1 86 ? 9.765 0.032 2.568 1.00 91.94 86 ILE A C 1
ATOM 689 O O . ILE A 1 86 ? 10.736 0.627 2.099 1.00 91.94 86 ILE A O 1
ATOM 693 N N . ALA A 1 87 ? 9.876 -0.832 3.578 1.00 91.12 87 ALA A N 1
ATOM 694 C CA . ALA A 1 87 ? 11.158 -1.195 4.181 1.00 91.12 87 ALA A CA 1
ATOM 695 C C . ALA A 1 87 ? 12.045 -2.018 3.231 1.00 91.12 87 ALA A C 1
ATOM 697 O O . ALA A 1 87 ? 13.266 -1.958 3.334 1.00 91.12 87 ALA A O 1
ATOM 698 N N . SER A 1 88 ? 11.438 -2.749 2.291 1.00 89.75 88 SER A N 1
ATOM 699 C CA . SER A 1 88 ? 12.140 -3.526 1.265 1.00 89.75 88 SER A CA 1
ATOM 700 C C . SER A 1 88 ? 12.651 -2.682 0.088 1.00 89.75 88 SER A C 1
ATOM 702 O O . SER A 1 88 ? 13.344 -3.216 -0.779 1.00 89.75 88 SER A O 1
ATOM 704 N N . LEU A 1 89 ? 12.281 -1.402 0.002 1.00 89.31 89 LEU A N 1
ATOM 705 C CA . LEU A 1 89 ? 12.718 -0.508 -1.070 1.00 89.31 89 LEU A CA 1
ATOM 706 C C . LEU A 1 89 ? 14.139 -0.002 -0.814 1.00 89.31 89 LEU A C 1
ATOM 708 O O . LEU A 1 89 ? 14.453 0.475 0.280 1.00 89.31 89 LEU A O 1
ATOM 712 N N . SER A 1 90 ? 14.977 -0.042 -1.849 1.00 86.25 90 SER A N 1
ATOM 713 C CA . SER A 1 90 ? 16.328 0.516 -1.803 1.00 86.25 90 SER A CA 1
ATOM 714 C C . SER A 1 90 ? 16.289 2.033 -2.019 1.00 86.25 90 SER A C 1
ATOM 716 O O . SER A 1 90 ? 15.252 2.617 -2.329 1.00 86.25 90 SER A O 1
ATOM 718 N N . ASN A 1 91 ? 17.426 2.716 -1.861 1.00 78.19 91 ASN A N 1
ATOM 719 C CA . ASN A 1 91 ? 17.503 4.168 -2.070 1.00 78.19 91 ASN A CA 1
ATOM 720 C C . ASN A 1 91 ? 17.801 4.565 -3.531 1.00 78.19 91 ASN A C 1
ATOM 722 O O . ASN A 1 91 ? 18.414 5.601 -3.784 1.00 78.19 91 ASN A O 1
ATOM 726 N N . ILE A 1 92 ? 17.403 3.729 -4.493 1.00 79.12 92 ILE A N 1
ATOM 727 C CA . ILE A 1 92 ? 17.534 4.018 -5.927 1.00 79.12 92 ILE A CA 1
ATOM 728 C C . ILE A 1 92 ? 16.338 4.845 -6.418 1.00 79.12 92 ILE A C 1
ATOM 730 O O . ILE A 1 92 ? 15.268 4.834 -5.812 1.00 79.12 92 ILE A O 1
ATOM 734 N N . LYS A 1 93 ? 16.507 5.575 -7.526 1.00 75.06 93 LYS A N 1
ATOM 735 C CA . LYS A 1 93 ? 15.490 6.510 -8.048 1.00 75.06 93 LYS A CA 1
ATOM 736 C C . LYS A 1 93 ? 14.135 5.848 -8.325 1.00 75.06 93 LYS A C 1
ATOM 738 O O . LYS A 1 93 ? 13.106 6.391 -7.938 1.00 75.06 93 LYS A O 1
ATOM 743 N N . THR A 1 94 ? 14.130 4.662 -8.931 1.00 74.50 94 THR A N 1
ATOM 744 C CA . THR A 1 94 ? 12.908 3.893 -9.229 1.00 74.50 94 THR A CA 1
ATOM 745 C C . THR A 1 94 ? 12.130 3.523 -7.967 1.00 74.50 94 THR A C 1
ATOM 747 O O . THR A 1 94 ? 10.906 3.653 -7.919 1.00 74.50 94 THR A O 1
ATOM 750 N N . ASP A 1 95 ? 12.843 3.127 -6.916 1.00 83.69 95 ASP A N 1
ATOM 751 C CA . ASP A 1 95 ? 12.261 2.805 -5.619 1.00 83.69 95 ASP A CA 1
ATOM 752 C C . ASP A 1 95 ? 11.753 4.058 -4.884 1.00 83.69 95 ASP A C 1
ATOM 754 O O . ASP A 1 95 ? 10.801 3.954 -4.112 1.00 83.69 95 ASP A O 1
ATOM 758 N N . GLN A 1 96 ? 12.308 5.256 -5.129 1.00 83.25 96 GLN A N 1
ATOM 759 C CA . GLN A 1 96 ? 11.795 6.492 -4.518 1.00 83.25 96 GLN A CA 1
ATOM 760 C C . GLN A 1 96 ? 10.359 6.801 -4.948 1.00 83.25 96 GLN A C 1
ATOM 762 O O . GLN A 1 96 ? 9.541 7.161 -4.096 1.00 83.25 96 GLN A O 1
ATOM 767 N N . PHE A 1 97 ? 10.032 6.605 -6.229 1.00 83.38 97 PHE A N 1
ATOM 768 C CA . PHE A 1 97 ? 8.661 6.751 -6.716 1.00 83.38 97 PHE A CA 1
ATOM 769 C C . PHE A 1 97 ? 7.724 5.766 -6.002 1.00 83.38 97 PHE A C 1
ATOM 771 O O . PHE A 1 97 ? 6.739 6.177 -5.386 1.00 83.38 97 PHE A O 1
ATOM 778 N N . LEU A 1 98 ? 8.073 4.473 -5.990 1.00 85.94 98 LEU A N 1
ATOM 779 C CA . LEU A 1 98 ? 7.294 3.437 -5.297 1.00 85.94 98 LEU A CA 1
ATOM 780 C C . LEU A 1 98 ? 7.126 3.753 -3.807 1.00 85.94 98 LEU A C 1
ATOM 782 O O . LEU A 1 98 ? 6.042 3.586 -3.251 1.00 85.94 98 LEU A O 1
ATOM 786 N N . LYS A 1 99 ? 8.176 4.273 -3.167 1.00 89.50 99 LYS A N 1
ATOM 787 C CA . LYS A 1 99 ? 8.177 4.655 -1.754 1.00 89.50 99 LYS A CA 1
ATOM 788 C C . LYS A 1 99 ? 7.221 5.804 -1.481 1.00 89.50 99 LYS A C 1
ATOM 790 O O . LYS A 1 99 ? 6.508 5.767 -0.481 1.00 89.50 99 LYS A O 1
ATOM 795 N N . MET A 1 100 ? 7.202 6.818 -2.343 1.00 87.00 100 MET A N 1
ATOM 796 C CA . MET A 1 100 ? 6.286 7.951 -2.223 1.00 87.00 100 MET A CA 1
ATOM 797 C C . MET A 1 100 ? 4.831 7.484 -2.331 1.00 87.00 100 MET A C 1
ATOM 799 O O . MET A 1 100 ? 4.021 7.770 -1.448 1.00 87.00 100 MET A O 1
ATOM 803 N N . GLN A 1 101 ? 4.531 6.688 -3.355 1.00 87.75 101 GLN A N 1
ATOM 804 C CA . GLN A 1 101 ? 3.196 6.145 -3.601 1.00 87.75 101 GLN A CA 1
ATOM 805 C C . GLN A 1 101 ? 2.735 5.205 -2.471 1.00 87.75 101 GLN A C 1
ATOM 807 O O . GLN A 1 101 ? 1.621 5.323 -1.956 1.00 87.75 101 GLN A O 1
ATOM 812 N N . ALA A 1 102 ? 3.612 4.315 -2.000 1.00 90.19 102 ALA A N 1
ATOM 813 C CA . ALA A 1 102 ? 3.323 3.423 -0.882 1.00 90.19 102 ALA A CA 1
ATOM 814 C C . ALA A 1 102 ? 3.083 4.194 0.428 1.00 90.19 102 ALA A C 1
ATOM 816 O O . ALA A 1 102 ? 2.155 3.869 1.168 1.00 90.19 102 ALA A O 1
ATOM 817 N N . LYS A 1 103 ? 3.858 5.253 0.708 1.00 90.88 103 LYS A N 1
ATOM 818 C CA . LYS A 1 103 ? 3.633 6.127 1.874 1.00 90.88 103 LYS A CA 1
ATOM 819 C C . LYS A 1 103 ? 2.283 6.839 1.812 1.00 90.88 103 LYS A C 1
ATOM 821 O O . LYS A 1 103 ? 1.616 6.949 2.841 1.00 90.88 103 LYS A O 1
ATOM 826 N N . GLN A 1 104 ? 1.869 7.296 0.630 1.00 89.44 104 GLN A N 1
ATOM 827 C CA . GLN A 1 104 ? 0.547 7.889 0.446 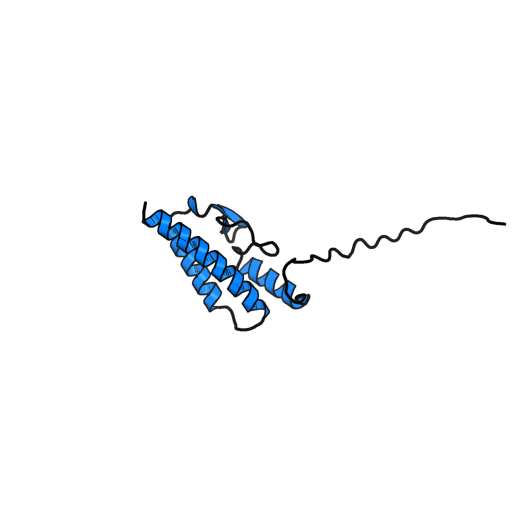1.00 89.44 104 GLN A CA 1
ATOM 828 C C . GLN A 1 104 ? -0.547 6.872 0.790 1.00 89.44 104 GLN A C 1
ATOM 830 O O . GLN A 1 104 ? -1.384 7.152 1.648 1.00 89.44 104 GLN A O 1
ATOM 835 N N . LYS A 1 105 ? -0.478 5.659 0.224 1.00 89.50 105 LYS A N 1
ATOM 836 C CA . LYS A 1 105 ? -1.448 4.590 0.508 1.00 89.50 105 LYS A CA 1
ATOM 837 C C . LYS A 1 105 ? -1.464 4.187 1.988 1.00 89.50 105 LYS A C 1
ATOM 839 O O . LYS A 1 105 ? -2.532 3.970 2.556 1.00 89.50 105 LYS A O 1
ATOM 844 N N . LEU A 1 106 ? -0.299 4.139 2.640 1.00 92.69 106 LEU A N 1
ATOM 845 C CA . LEU A 1 106 ? -0.179 3.875 4.078 1.00 92.69 106 LEU A CA 1
ATOM 846 C C . LEU A 1 106 ? -0.930 4.918 4.917 1.00 92.69 106 LEU A C 1
ATOM 848 O O . LEU A 1 106 ? -1.621 4.560 5.871 1.00 92.69 106 LEU A O 1
ATOM 852 N N . SER A 1 107 ? -0.806 6.199 4.562 1.00 91.38 107 SER A N 1
ATOM 853 C CA . SER A 1 107 ? -1.521 7.289 5.235 1.00 91.38 107 SER A CA 1
ATOM 854 C C . SER A 1 107 ? -3.039 7.134 5.101 1.00 91.38 107 SER A C 1
ATOM 856 O O . SER A 1 107 ? -3.775 7.265 6.084 1.00 91.38 107 SER A O 1
ATOM 858 N N . GLU A 1 108 ? -3.517 6.768 3.908 1.00 90.75 108 GLU A N 1
ATOM 859 C CA . GLU A 1 108 ? -4.938 6.504 3.671 1.00 90.75 108 GLU A CA 1
ATOM 860 C C . GLU A 1 108 ? -5.451 5.330 4.516 1.00 90.75 108 GLU A C 1
ATOM 862 O O . GLU A 1 108 ? -6.452 5.468 5.220 1.00 90.75 108 GLU A O 1
ATOM 867 N N . LEU A 1 109 ? -4.743 4.196 4.499 1.00 92.00 109 LEU A N 1
ATOM 868 C CA . LEU A 1 109 ? -5.095 3.011 5.284 1.00 92.00 109 LEU A CA 1
ATOM 869 C C . LEU A 1 109 ? -5.164 3.320 6.781 1.00 92.00 109 LEU A C 1
ATOM 871 O O . LEU A 1 109 ? -6.129 2.944 7.443 1.00 92.00 109 LEU A O 1
ATOM 875 N N . ARG A 1 110 ? -4.165 4.033 7.316 1.00 93.12 110 ARG A N 1
ATOM 876 C CA . ARG A 1 110 ? -4.138 4.445 8.729 1.00 93.12 110 ARG A CA 1
ATOM 877 C C . ARG A 1 110 ? -5.302 5.372 9.070 1.00 93.12 110 ARG A C 1
ATOM 879 O O . ARG A 1 110 ? -5.899 5.225 10.133 1.00 93.12 110 ARG A O 1
ATOM 886 N N . THR A 1 111 ? -5.654 6.282 8.163 1.00 92.69 111 THR A N 1
ATOM 887 C CA . THR A 1 111 ? -6.807 7.176 8.332 1.00 92.69 111 THR A CA 1
ATOM 888 C C . THR A 1 111 ? -8.111 6.386 8.408 1.00 92.69 111 THR A C 1
ATOM 890 O O . THR A 1 111 ? -8.925 6.633 9.296 1.00 92.69 111 THR A O 1
ATOM 893 N N . VAL A 1 112 ? -8.312 5.421 7.506 1.00 91.88 112 VAL A N 1
ATOM 894 C CA . VAL A 1 112 ? -9.514 4.575 7.498 1.00 91.88 112 VAL A CA 1
ATOM 895 C C . VAL A 1 112 ? -9.560 3.671 8.730 1.00 91.88 112 VAL A C 1
ATOM 897 O O . VAL A 1 112 ? -10.597 3.594 9.383 1.00 91.88 112 VAL A O 1
ATOM 900 N N . TYR A 1 113 ? -8.438 3.045 9.091 1.00 93.44 113 TYR A N 1
ATOM 901 C CA . TYR A 1 113 ? -8.329 2.204 10.282 1.00 93.44 113 TYR A CA 1
ATOM 902 C C . TYR A 1 113 ? -8.698 2.972 11.550 1.00 93.44 113 TYR A C 1
ATOM 904 O O . TYR A 1 113 ? -9.526 2.503 12.323 1.00 93.44 113 TYR A O 1
ATOM 912 N N . ARG A 1 114 ? -8.128 4.169 11.743 1.00 92.69 114 ARG A N 1
ATOM 913 C CA . ARG A 1 114 ? -8.410 4.999 12.917 1.00 92.69 114 ARG A CA 1
ATOM 914 C C . ARG A 1 114 ? -9.894 5.356 12.996 1.00 92.69 114 ARG A C 1
ATOM 916 O O . ARG A 1 114 ? -10.518 5.068 14.008 1.00 92.69 114 ARG A O 1
ATOM 923 N N . LYS A 1 115 ? -10.462 5.878 11.903 1.00 91.38 115 LYS A N 1
ATOM 924 C CA . LYS A 1 115 ? -11.891 6.225 11.837 1.00 91.38 115 LYS A CA 1
ATOM 925 C C . LYS A 1 115 ? -12.797 5.044 12.170 1.00 91.38 115 LYS A C 1
ATOM 927 O O . LYS A 1 115 ? -13.858 5.248 12.735 1.00 91.38 115 LYS A O 1
ATOM 932 N N . LYS A 1 116 ? -12.397 3.827 11.796 1.00 89.44 116 LYS A N 1
ATOM 933 C CA . LYS A 1 116 ? -13.172 2.610 12.048 1.00 89.44 116 LYS A CA 1
ATOM 934 C C . LYS A 1 116 ? -12.964 2.032 13.448 1.00 89.44 116 LYS A C 1
ATOM 936 O O . LYS A 1 116 ? -13.840 1.335 13.923 1.00 89.44 116 LYS A O 1
ATOM 941 N N . ALA A 1 117 ? -11.821 2.285 14.081 1.00 88.12 117 ALA A N 1
ATOM 942 C CA . ALA A 1 117 ? -11.543 1.862 15.454 1.00 88.12 117 ALA A CA 1
ATOM 943 C C . ALA A 1 117 ? -12.137 2.817 16.507 1.00 88.12 117 ALA A C 1
ATOM 945 O O . ALA A 1 117 ? -12.248 2.445 17.669 1.00 88.12 117 ALA A O 1
ATOM 946 N N . GLU A 1 118 ? -12.468 4.048 16.105 1.00 86.62 118 GLU A N 1
ATOM 947 C CA . GLU A 1 118 ? -13.192 5.043 16.913 1.00 86.62 118 GLU A CA 1
ATOM 948 C C . GLU A 1 118 ? -14.730 4.870 16.839 1.00 86.62 118 GLU A C 1
ATOM 950 O O . GLU A 1 118 ? -15.441 5.563 17.564 1.00 86.62 118 GLU A O 1
ATOM 955 N N . LEU A 1 119 ? -15.228 3.975 15.970 1.00 61.88 119 LEU A N 1
ATOM 956 C CA . LEU A 1 119 ? -16.642 3.593 15.809 1.00 61.88 119 LEU A CA 1
ATOM 957 C C . LEU A 1 119 ? -16.951 2.301 16.573 1.00 61.88 119 LEU A C 1
ATOM 959 O O . LEU A 1 119 ? -18.073 2.219 17.115 1.00 61.88 119 LEU A O 1
#

Sequence (119 aa):
MDCLTADGHKGEPGMNNLILRQGEKQMDKDEIAHVKFRVKHDFYYIGYPTNEPQKLWKKGNGEVVHMAEMGLDHLKACIKKVEKDIASLSNIKTDQFLKMQAKQKLSELRTVYRKKAEL

Foldseek 3Di:
DDDDDDDDDPDDPDDPPVPPDDDDDDDDPVLVVVLVVCCLQQVVQAPPPPGPDQQWGADNVRDIDGLLPDDLVRLVVLLVSLVVSLVPADPDPSSVVVNVRSVVNNVSSVVSNVVVVVD

pLDDT: mean 76.95, std 18.44, range [39.38, 95.38]

Radius of gyration: 21.01 Å; chains: 1; bounding box: 34×30×85 Å

Secondary structure (DSSP, 8-state):
---------------------SS-----HHHHHHHHHHHHHT-TTS-TTT-PPTTEEE-TTS-EEETTTS-HHHHHHHHHHHHHHHHT--SSHHHHHHHHHHHHHHHHHHHHHHHHH--